Protein AF-V6TJ11-F1 (afdb_monomer)

InterPro domains:
  IPR005127 Giardia variant-specific surface protein [PF03302] (62-101)
  IPR009030 Growth factor receptor cysteine-rich domain superfamily [SSF57184] (1-63)
  IPR052798 Giardia Variant Surface Antigen [PTHR23275] (1-101)

Foldseek 3Di:
DPDWDDDPHAIAQQDDPPQWAAAPSNPDIENANAPQARHAPHHPAGPDGHPQWDHDGRHTDRPVPPPPPPVVVVVVVVVVCCVVVVVVVCVVCCCVVVVVD

Secondary structure (DSSP, 8-state):
--EEEEETTEEEEEE-STTEEE-TTSS-EEE---TTEEEEEETTEEEEEPTT-EEETTEEE--------HHHHHHHHHHHHHHHHHHHHHHHHHHHHHTT-

Solvent-accessible surface area (backbone atoms only — not comparable to full-atom values): 5649 Å² total; per-residue (Å²): 113,74,36,72,44,79,61,98,86,46,71,22,29,79,34,34,58,94,68,33,26,18,23,86,75,11,80,50,68,28,58,36,86,48,66,57,46,60,19,25,75,36,74,64,24,39,69,37,40,34,94,53,30,41,72,56,84,43,40,33,41,67,49,67,57,85,72,66,48,80,68,61,74,58,49,59,58,52,53,51,49,52,52,53,52,48,50,53,50,50,49,50,49,49,54,63,62,58,70,73,111

Mean predicted aligned error: 14.53 Å

Sequence (101 aa):
CTSCTYTSSTLKCTACGEGKKPNKEGTECFDCGISGCTYCSGTGKCEECGSGFSLEGEACISTGGVNLSTGAIAGISVAAVVVVGGLVGFLCWWFICRGKA

Radius of gyration: 27.52 Å; Cα contacts (8 Å, |Δi|>4): 167; chains: 1; bounding box: 71×34×58 Å

Structure (mmCIF, N/CA/C/O backbone):
data_AF-V6TJ11-F1
#
_entry.id   AF-V6TJ11-F1
#
loop_
_atom_site.group_PDB
_atom_site.id
_atom_site.type_symbol
_atom_site.label_atom_id
_atom_site.label_alt_id
_atom_site.label_comp_id
_atom_site.label_asym_id
_atom_site.label_entity_id
_atom_site.label_seq_id
_atom_site.pdbx_PDB_ins_code
_atom_site.Cartn_x
_atom_site.Cartn_y
_atom_site.Cartn_z
_atom_site.occupancy
_atom_site.B_iso_or_equiv
_atom_site.auth_seq_id
_atom_site.auth_comp_id
_atom_site.auth_asym_id
_atom_site.auth_atom_id
_atom_site.pdbx_PDB_model_num
ATOM 1 N N . CYS A 1 1 ? -16.952 -4.356 15.651 1.00 73.56 1 CYS A N 1
ATOM 2 C CA . CYS A 1 1 ? -15.506 -4.145 15.452 1.00 73.56 1 CYS A CA 1
ATOM 3 C C . CYS A 1 1 ? -14.739 -5.023 16.420 1.00 73.56 1 CYS A C 1
ATOM 5 O O . CYS A 1 1 ? -15.260 -5.282 17.497 1.00 73.56 1 CYS A O 1
ATOM 7 N N . THR A 1 2 ? -13.548 -5.478 16.044 1.00 82.00 2 THR A N 1
ATOM 8 C CA . THR A 1 2 ? -12.708 -6.361 16.872 1.00 82.00 2 THR A CA 1
ATOM 9 C C . THR A 1 2 ? -11.658 -5.568 17.646 1.00 82.00 2 THR A C 1
ATOM 11 O O . THR A 1 2 ? -11.377 -5.888 18.795 1.00 82.00 2 THR A O 1
ATOM 14 N N . SER A 1 3 ? -11.135 -4.496 17.044 1.00 81.25 3 SER A N 1
ATOM 15 C CA . SER A 1 3 ? -10.167 -3.598 17.679 1.00 81.25 3 SER A CA 1
ATOM 16 C C . SER A 1 3 ? -10.613 -2.156 17.510 1.00 81.25 3 SER A C 1
ATOM 18 O O . SER A 1 3 ? -11.056 -1.765 16.425 1.00 81.25 3 SER A O 1
ATOM 20 N N . CYS A 1 4 ? -10.474 -1.373 18.578 1.00 83.88 4 CYS A N 1
ATOM 21 C CA . CYS A 1 4 ? -10.864 0.028 18.624 1.00 83.88 4 CYS A CA 1
ATOM 22 C C . CYS A 1 4 ? -9.722 0.878 19.194 1.00 83.88 4 CYS A C 1
ATOM 24 O O . CYS A 1 4 ? -8.979 0.442 20.073 1.00 83.88 4 CYS A O 1
ATOM 26 N N . THR A 1 5 ? -9.605 2.107 18.713 1.00 84.94 5 THR A N 1
ATOM 27 C CA . THR A 1 5 ? -8.617 3.101 19.120 1.00 84.94 5 THR A CA 1
ATOM 28 C C . THR A 1 5 ? -9.338 4.397 19.467 1.00 84.94 5 THR A C 1
ATOM 30 O O . THR A 1 5 ? -10.221 4.838 18.738 1.00 84.94 5 THR A O 1
ATOM 33 N N . TYR A 1 6 ? -8.955 5.033 20.572 1.00 82.44 6 TYR A N 1
ATOM 34 C CA . TYR A 1 6 ? -9.452 6.360 20.926 1.00 82.44 6 TYR A CA 1
ATOM 35 C C . TYR A 1 6 ? -8.613 7.436 20.235 1.00 82.44 6 TYR A C 1
ATOM 37 O O . TYR A 1 6 ? -7.440 7.616 20.562 1.00 82.44 6 TYR A O 1
ATOM 45 N N . THR A 1 7 ? -9.213 8.181 19.307 1.00 75.19 7 THR A N 1
ATOM 46 C CA . THR A 1 7 ? -8.594 9.379 18.727 1.00 75.19 7 THR A CA 1
ATOM 47 C C . THR A 1 7 ? -9.195 10.615 19.375 1.00 75.19 7 THR A C 1
ATOM 49 O O . THR A 1 7 ? -10.227 11.104 18.929 1.00 75.19 7 THR A O 1
ATOM 52 N N . SER A 1 8 ? -8.551 11.093 20.445 1.00 71.44 8 SER A N 1
ATOM 53 C CA . SER A 1 8 ? -8.786 12.359 21.166 1.00 71.44 8 SER A CA 1
ATOM 54 C C . SER A 1 8 ? -10.186 12.604 21.770 1.00 71.44 8 SER A C 1
ATOM 56 O O . SER A 1 8 ? -10.257 13.219 22.827 1.00 71.44 8 SER A O 1
ATOM 58 N N . SER A 1 9 ? -11.286 12.118 21.187 1.00 74.75 9 SER A N 1
ATOM 59 C CA . SER A 1 9 ? -12.659 12.147 21.734 1.00 74.75 9 SER A CA 1
ATOM 60 C C . SER A 1 9 ? -13.626 11.166 21.043 1.00 74.75 9 SER A C 1
ATOM 62 O O . SER A 1 9 ? -14.785 11.077 21.437 1.00 74.75 9 SER A O 1
ATOM 64 N N . THR A 1 10 ? -13.182 10.417 20.028 1.00 75.88 10 THR A N 1
ATOM 65 C CA . THR A 1 10 ? -14.013 9.458 19.283 1.00 75.88 10 THR A CA 1
ATOM 66 C 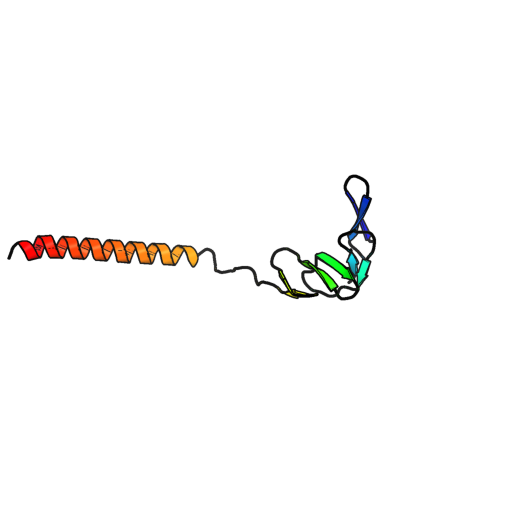C . THR A 1 10 ? -13.380 8.070 19.289 1.00 75.88 10 THR A C 1
ATOM 68 O O . THR A 1 10 ? -12.163 7.918 19.143 1.00 75.88 10 THR A O 1
ATOM 71 N N . LEU A 1 11 ? -14.207 7.046 19.508 1.00 83.12 11 LEU A N 1
ATOM 72 C CA . LEU A 1 11 ? -13.792 5.650 19.444 1.00 83.12 11 LEU A CA 1
ATOM 73 C C . LEU A 1 11 ? -13.860 5.195 17.987 1.00 83.12 11 LEU A C 1
ATOM 75 O O . LEU A 1 11 ? -14.942 5.119 17.412 1.00 83.12 11 LEU A O 1
ATOM 79 N N . LYS A 1 12 ? -12.698 4.912 17.404 1.00 84.50 12 LYS A N 1
ATOM 80 C CA . LYS A 1 12 ? -12.561 4.453 16.025 1.00 84.50 12 LYS A CA 1
ATOM 81 C C . LYS A 1 12 ? -12.241 2.975 15.980 1.00 84.50 12 LYS A C 1
ATOM 83 O O . LYS A 1 12 ? -11.279 2.520 16.588 1.00 84.50 12 LYS A O 1
ATOM 88 N N . CYS A 1 13 ? -13.001 2.223 15.214 1.00 83.38 13 CYS A N 1
ATOM 89 C CA . CYS A 1 13 ? -12.699 0.849 14.886 1.00 83.38 13 CYS A CA 1
ATOM 90 C C . CYS A 1 13 ? -11.521 0.781 13.915 1.00 83.38 13 CYS A C 1
ATOM 92 O O . CYS A 1 13 ? -11.606 1.269 12.793 1.00 83.38 13 CYS A O 1
ATOM 94 N N . THR A 1 14 ? -10.433 0.151 14.342 1.00 80.69 14 THR A N 1
ATOM 95 C CA . THR A 1 14 ? -9.227 -0.077 13.531 1.00 80.69 14 THR A CA 1
ATOM 96 C C . THR A 1 14 ? -9.147 -1.504 12.999 1.00 80.69 14 THR A C 1
ATOM 98 O O . THR A 1 14 ? -8.474 -1.743 12.001 1.00 80.69 14 THR A O 1
ATOM 101 N N . ALA A 1 15 ? -9.877 -2.449 13.601 1.00 80.31 15 ALA A N 1
ATOM 102 C CA . ALA A 1 15 ? -10.031 -3.793 13.054 1.00 80.31 15 ALA A CA 1
ATOM 103 C C . ALA A 1 15 ? -11.492 -4.245 13.061 1.00 80.31 15 ALA A C 1
ATOM 105 O O . ALA A 1 15 ? -12.237 -4.044 14.027 1.00 80.31 15 ALA A O 1
ATOM 106 N N . CYS A 1 16 ? -11.877 -4.921 11.987 1.00 84.25 16 CYS A N 1
ATOM 107 C CA . CYS A 1 16 ? -13.156 -5.596 11.831 1.00 84.25 16 CYS A CA 1
ATOM 108 C C . CYS A 1 16 ? -12.920 -7.113 11.748 1.00 84.25 16 CYS A C 1
ATOM 110 O O . CYS A 1 16 ? -11.778 -7.553 11.620 1.00 84.25 16 CYS A O 1
ATOM 112 N N . GLY A 1 17 ? -13.986 -7.911 11.871 1.00 82.56 17 GLY A N 1
ATOM 113 C CA . GLY A 1 17 ? -13.907 -9.369 11.710 1.00 82.56 17 GLY A CA 1
ATOM 114 C C . GLY A 1 17 ? -13.435 -9.787 10.312 1.00 82.56 17 GLY A C 1
ATOM 115 O O . GLY A 1 17 ? -13.206 -8.939 9.448 1.00 82.56 17 GLY A O 1
ATOM 116 N N . GLU A 1 18 ? -13.288 -11.092 10.089 1.00 78.38 18 GLU A N 1
ATOM 117 C CA . GLU A 1 18 ? -12.750 -11.641 8.838 1.00 78.38 18 GLU A CA 1
ATOM 118 C C . GLU A 1 18 ? -13.426 -11.047 7.590 1.00 78.38 18 GLU A C 1
ATOM 120 O O . GLU A 1 18 ? -14.650 -10.990 7.492 1.00 78.38 18 GLU A O 1
ATOM 125 N N . GLY A 1 19 ? -12.610 -10.548 6.654 1.00 73.88 19 GLY A N 1
ATOM 126 C CA . GLY A 1 19 ? -13.064 -9.961 5.386 1.00 73.88 19 GLY A CA 1
ATOM 127 C C . GLY A 1 19 ? -13.643 -8.539 5.456 1.00 73.88 19 GLY A C 1
ATOM 128 O O . GLY A 1 19 ? -13.847 -7.922 4.412 1.00 73.88 19 GLY A O 1
ATOM 129 N N . LYS A 1 20 ? -13.867 -7.971 6.650 1.00 85.38 20 LYS A N 1
ATOM 130 C CA . LYS A 1 20 ? -14.437 -6.622 6.803 1.00 85.38 20 LYS A CA 1
ATOM 131 C C . LYS A 1 20 ? -13.373 -5.557 7.066 1.00 85.38 20 LYS A C 1
ATOM 133 O O . LYS A 1 20 ? -12.326 -5.824 7.662 1.00 85.38 20 LYS A O 1
ATOM 138 N N . LYS A 1 21 ? -13.664 -4.318 6.665 1.00 86.75 21 LYS A N 1
ATOM 139 C CA . LYS A 1 21 ? -12.814 -3.140 6.894 1.00 86.75 21 LYS A CA 1
ATOM 140 C C . LYS A 1 21 ? -13.623 -1.975 7.467 1.00 86.75 21 LYS A C 1
ATOM 142 O O . LYS A 1 21 ? -14.791 -1.824 7.107 1.00 86.75 21 LYS A O 1
ATOM 147 N N . PRO A 1 22 ? -13.033 -1.168 8.361 1.00 88.19 22 PRO A N 1
ATOM 148 C CA . PRO A 1 22 ? -13.712 -0.007 8.917 1.00 88.19 22 PRO A CA 1
ATOM 149 C C . PRO A 1 22 ? -13.789 1.139 7.901 1.00 88.19 22 PRO A C 1
ATOM 151 O O . PRO A 1 22 ? -12.996 1.195 6.960 1.00 88.19 22 PRO A O 1
ATOM 154 N N . ASN A 1 23 ? -14.713 2.074 8.109 1.00 86.38 23 ASN A N 1
ATOM 155 C CA . ASN A 1 23 ? -14.680 3.374 7.436 1.00 86.38 23 ASN A CA 1
ATOM 156 C C . ASN A 1 23 ? -13.635 4.314 8.054 1.00 86.38 23 ASN A C 1
ATOM 158 O O . ASN A 1 23 ? -13.102 4.052 9.133 1.00 86.38 23 ASN A O 1
ATOM 162 N N . LYS A 1 24 ? -13.335 5.431 7.384 1.00 82.62 24 LYS A N 1
ATOM 163 C CA . LYS A 1 24 ? -12.393 6.450 7.887 1.00 82.62 24 LYS A CA 1
ATOM 164 C C . LYS A 1 24 ? -12.849 7.085 9.201 1.00 82.62 24 LYS A C 1
ATOM 166 O O . LYS A 1 24 ? -12.036 7.513 10.031 1.00 82.62 24 LYS A O 1
ATOM 171 N N . GLU A 1 25 ? -14.158 7.123 9.419 1.00 79.88 25 GLU A N 1
ATOM 172 C CA . GLU A 1 25 ? -14.743 7.525 10.697 1.00 79.88 25 GLU A CA 1
ATOM 173 C C . GLU A 1 25 ? -14.516 6.476 11.796 1.00 79.88 25 GLU A C 1
ATOM 175 O O . GLU A 1 25 ? -14.464 6.829 12.970 1.00 79.88 25 GLU A O 1
ATOM 180 N N . GLY A 1 26 ? -14.281 5.213 11.436 1.00 79.69 26 GLY A N 1
ATOM 181 C CA . GLY A 1 26 ? -14.129 4.092 12.358 1.00 79.69 26 GLY A CA 1
ATOM 182 C C . GLY A 1 26 ? -15.421 3.749 13.101 1.00 79.69 26 GLY A C 1
ATOM 183 O O . GLY A 1 26 ? -15.361 3.131 14.157 1.00 79.69 26 GLY A O 1
ATOM 184 N N . THR A 1 27 ? -16.580 4.168 12.607 1.00 82.12 27 THR A N 1
ATOM 185 C CA . THR A 1 27 ? -17.879 3.941 13.253 1.00 82.12 27 THR A CA 1
ATOM 186 C C . THR A 1 27 ? -18.497 2.613 12.832 1.00 82.12 27 THR A C 1
ATOM 188 O O . THR A 1 27 ? -19.178 1.964 13.625 1.00 82.12 27 THR A O 1
ATOM 191 N N . GLU A 1 28 ? -18.220 2.177 11.603 1.00 83.62 28 GLU A N 1
ATOM 192 C CA . GLU A 1 28 ? -18.888 1.043 10.971 1.00 83.62 28 GLU A CA 1
ATOM 193 C C . GLU A 1 28 ? -17.890 0.167 10.204 1.00 83.62 28 GLU A C 1
ATOM 195 O O . GLU A 1 28 ? -16.848 0.634 9.741 1.00 83.62 28 GLU A O 1
ATOM 200 N N . CYS A 1 29 ? -18.213 -1.123 10.075 1.00 86.31 29 CYS A N 1
ATOM 201 C CA . CYS A 1 29 ? -17.419 -2.104 9.337 1.00 86.31 29 CYS A CA 1
ATOM 202 C C . CYS A 1 29 ? -18.165 -2.542 8.075 1.00 86.31 29 CYS A C 1
ATOM 204 O O . CYS A 1 29 ? -19.224 -3.166 8.169 1.00 86.31 29 CYS A O 1
ATOM 206 N N . PHE A 1 30 ? -17.567 -2.308 6.913 1.00 86.00 30 PHE A N 1
ATOM 207 C CA . PHE A 1 30 ? -18.112 -2.703 5.619 1.00 86.00 30 PHE A CA 1
ATOM 208 C C . PHE A 1 30 ? -17.428 -3.959 5.078 1.00 86.00 30 PHE A C 1
ATOM 210 O O . PHE A 1 30 ? -16.276 -4.257 5.403 1.00 86.00 30 PHE A O 1
ATOM 217 N N . ASP A 1 31 ? -18.158 -4.714 4.255 1.00 86.56 31 ASP A N 1
ATOM 218 C CA . ASP A 1 31 ? -17.592 -5.823 3.487 1.00 86.56 31 ASP A CA 1
ATOM 219 C C . ASP A 1 31 ? -16.846 -5.245 2.286 1.00 86.56 31 ASP A C 1
ATOM 221 O O . ASP A 1 31 ? -17.438 -4.676 1.365 1.00 86.56 31 ASP A O 1
ATOM 225 N N . CYS A 1 32 ? -15.524 -5.294 2.359 1.00 81.62 32 CYS A N 1
ATOM 226 C CA . CYS A 1 32 ? -14.652 -4.574 1.452 1.00 81.62 32 CYS A CA 1
ATOM 227 C C . CYS A 1 32 ? -13.497 -5.499 1.090 1.00 81.62 32 CYS A C 1
ATOM 229 O O . CYS A 1 32 ? -12.413 -5.446 1.669 1.00 81.62 32 CYS A O 1
ATOM 231 N N . GLY A 1 33 ? -13.761 -6.390 0.134 1.00 76.94 33 GLY A N 1
ATOM 232 C CA . GLY A 1 33 ? -12.799 -7.364 -0.386 1.00 76.94 33 GLY A CA 1
ATOM 233 C C . GLY A 1 33 ? -11.726 -6.755 -1.294 1.00 76.94 33 GLY A C 1
ATOM 234 O O . GLY A 1 33 ? -11.260 -7.418 -2.214 1.00 76.94 33 GLY A O 1
ATOM 235 N N . ILE A 1 34 ? -11.366 -5.485 -1.087 1.00 80.25 34 ILE A N 1
ATOM 236 C CA . ILE A 1 34 ? -10.387 -4.775 -1.911 1.00 80.25 34 ILE A CA 1
ATOM 237 C C . ILE A 1 34 ? -9.008 -4.969 -1.290 1.00 80.25 34 ILE A C 1
ATOM 239 O O . ILE A 1 34 ? -8.733 -4.526 -0.171 1.00 80.25 34 ILE A O 1
ATOM 243 N N . SER A 1 35 ? -8.128 -5.635 -2.033 1.00 80.12 35 SER A N 1
ATOM 244 C CA . SER A 1 35 ? -6.755 -5.871 -1.597 1.00 80.12 35 SER A CA 1
ATOM 245 C C . SER A 1 35 ? -5.995 -4.548 -1.490 1.00 80.12 35 SER A C 1
ATOM 247 O O . SER A 1 35 ? -6.058 -3.718 -2.392 1.00 80.12 35 SER A O 1
ATOM 249 N N . GLY A 1 36 ? -5.303 -4.330 -0.373 1.00 81.00 36 GLY A N 1
ATOM 250 C CA . GLY A 1 36 ? -4.584 -3.077 -0.121 1.00 81.00 36 GLY A CA 1
ATOM 251 C C . GLY A 1 36 ? -5.455 -1.914 0.368 1.00 81.00 36 GLY A C 1
ATOM 252 O O . GLY A 1 36 ? -4.935 -0.813 0.516 1.00 81.00 36 GLY A O 1
ATOM 253 N N . CYS A 1 37 ? -6.744 -2.128 0.653 1.00 85.81 37 CYS A N 1
ATOM 254 C CA . CYS A 1 37 ? -7.607 -1.099 1.230 1.00 85.81 37 CYS A CA 1
ATOM 255 C C . CYS A 1 37 ? -7.506 -1.043 2.766 1.00 85.81 37 CYS A C 1
ATOM 257 O O . CYS A 1 37 ? -7.673 -2.058 3.453 1.00 85.81 37 CYS A O 1
ATOM 259 N N . THR A 1 38 ? -7.252 0.153 3.300 1.00 85.69 38 THR A N 1
ATOM 260 C CA . THR A 1 38 ? -7.144 0.422 4.744 1.00 85.69 38 THR A CA 1
ATOM 261 C C . THR A 1 38 ? -8.487 0.859 5.325 1.00 85.69 38 THR A C 1
ATOM 263 O O . THR A 1 38 ? -8.892 0.337 6.365 1.00 85.69 38 THR A O 1
ATOM 266 N N . TYR A 1 39 ? -9.194 1.759 4.630 1.00 85.69 39 TYR A N 1
ATOM 267 C CA . TYR A 1 39 ? -10.507 2.269 5.034 1.00 85.69 39 TYR A CA 1
ATOM 268 C C . TYR A 1 39 ? -11.503 2.197 3.879 1.00 85.69 39 TYR A C 1
ATOM 270 O O . TYR A 1 39 ? -11.167 2.549 2.748 1.00 85.69 39 TYR A O 1
ATOM 278 N N . CYS A 1 40 ? -12.741 1.798 4.167 1.00 87.94 40 CYS A N 1
ATOM 279 C CA . CYS A 1 40 ? -13.792 1.654 3.161 1.00 87.94 40 CYS A CA 1
ATOM 280 C C . CYS A 1 40 ? -14.920 2.659 3.375 1.00 87.94 40 CYS A C 1
ATOM 282 O O . CYS A 1 40 ? -15.443 2.786 4.477 1.00 87.94 40 CYS A O 1
ATOM 284 N N . SER A 1 41 ? -15.317 3.351 2.308 1.00 86.62 41 SER A N 1
ATOM 285 C CA . SER A 1 41 ? -16.436 4.304 2.340 1.00 86.62 41 SER A CA 1
ATOM 286 C C . SER A 1 41 ? -17.796 3.589 2.290 1.00 86.62 41 SER A C 1
ATOM 288 O O . SER A 1 41 ? -18.828 4.154 2.632 1.00 86.62 41 SER A O 1
ATOM 290 N N . GLY A 1 42 ? -17.811 2.322 1.865 1.00 84.38 42 GLY A N 1
ATOM 291 C CA . GLY A 1 42 ? -19.014 1.499 1.794 1.00 84.38 42 GLY A CA 1
ATOM 292 C C . GLY A 1 42 ? -18.724 0.085 1.300 1.00 84.38 42 GLY A C 1
ATOM 293 O O . GLY A 1 42 ? -17.568 -0.310 1.132 1.00 84.38 42 GLY A O 1
ATOM 294 N N . THR A 1 43 ? -19.781 -0.690 1.052 1.00 82.56 43 THR A N 1
ATOM 295 C CA . THR A 1 43 ? -19.673 -2.054 0.511 1.00 82.56 43 THR A CA 1
ATOM 296 C C . THR A 1 43 ? -18.965 -2.034 -0.842 1.00 82.56 43 THR A C 1
ATOM 298 O O . THR A 1 43 ? -19.469 -1.442 -1.794 1.00 82.56 43 THR A O 1
ATOM 301 N N . GLY A 1 44 ? -17.791 -2.664 -0.917 1.00 83.50 44 GLY A N 1
ATOM 302 C CA . GLY A 1 44 ? -16.980 -2.698 -2.137 1.00 83.50 44 GLY A CA 1
ATOM 303 C C . GLY A 1 44 ? -16.398 -1.349 -2.580 1.00 83.50 44 GLY A C 1
ATOM 304 O O . GLY A 1 44 ? -16.003 -1.241 -3.735 1.00 83.50 44 GLY A O 1
ATOM 305 N N . LYS A 1 45 ? -16.342 -0.335 -1.701 1.00 86.50 45 LYS A N 1
ATOM 306 C CA . LYS A 1 45 ? -15.754 0.980 -2.010 1.00 86.50 45 LYS A CA 1
ATOM 307 C C . LYS A 1 45 ? -14.615 1.309 -1.060 1.00 86.50 45 LYS A C 1
ATOM 309 O O . LYS A 1 45 ? -14.848 1.506 0.135 1.00 86.50 45 LYS A O 1
ATOM 314 N N . CYS A 1 46 ? -13.401 1.409 -1.586 1.00 87.25 46 CYS A N 1
ATOM 315 C CA . CYS A 1 46 ? -12.255 1.862 -0.815 1.00 87.25 46 CYS A CA 1
ATOM 316 C C . CYS A 1 46 ? -12.177 3.392 -0.776 1.00 87.25 46 CYS A C 1
ATOM 318 O O . CYS A 1 46 ? -12.345 4.043 -1.802 1.00 87.25 46 CYS A O 1
ATOM 320 N N . GLU A 1 47 ? -11.908 3.953 0.403 1.00 86.38 47 GLU A N 1
ATOM 321 C CA . GLU A 1 47 ? -11.686 5.393 0.613 1.00 86.38 47 GLU A CA 1
ATOM 322 C C . GLU A 1 47 ? -10.217 5.733 0.868 1.00 86.38 47 GLU A C 1
ATOM 324 O O . GLU A 1 47 ? -9.773 6.841 0.581 1.00 86.38 47 GLU A O 1
ATOM 329 N N . GLU A 1 48 ? -9.454 4.779 1.398 1.00 85.38 48 GLU A N 1
ATOM 330 C CA . GLU A 1 48 ? -8.037 4.969 1.673 1.00 85.38 48 GLU A CA 1
ATOM 331 C C . GLU A 1 48 ? -7.275 3.677 1.418 1.00 85.38 48 GLU A C 1
ATOM 333 O O . GLU A 1 48 ? -7.530 2.637 2.038 1.00 85.38 48 GLU A O 1
ATOM 338 N N . CYS A 1 49 ? -6.291 3.768 0.536 1.00 87.25 49 CYS A N 1
ATOM 339 C CA . CYS A 1 49 ? -5.390 2.674 0.243 1.00 87.25 49 CYS A CA 1
ATOM 340 C C . CYS A 1 49 ? -4.189 2.672 1.190 1.00 87.25 49 CYS A C 1
ATOM 342 O O . CYS A 1 49 ? -3.744 3.706 1.680 1.00 87.25 49 CYS A O 1
ATOM 344 N N . GLY A 1 50 ? -3.677 1.481 1.482 1.00 83.06 50 GLY A N 1
ATOM 345 C CA . GLY A 1 50 ? -2.439 1.301 2.226 1.00 83.06 50 GLY A CA 1
ATOM 346 C C . GLY A 1 50 ? -1.216 1.762 1.433 1.00 83.06 50 GLY A C 1
ATOM 347 O O . GLY A 1 50 ? -1.281 2.095 0.249 1.00 83.06 50 GLY A O 1
ATOM 348 N N . SER A 1 51 ? -0.062 1.752 2.090 1.00 80.62 51 SER A N 1
ATOM 349 C CA . SER A 1 51 ? 1.216 2.0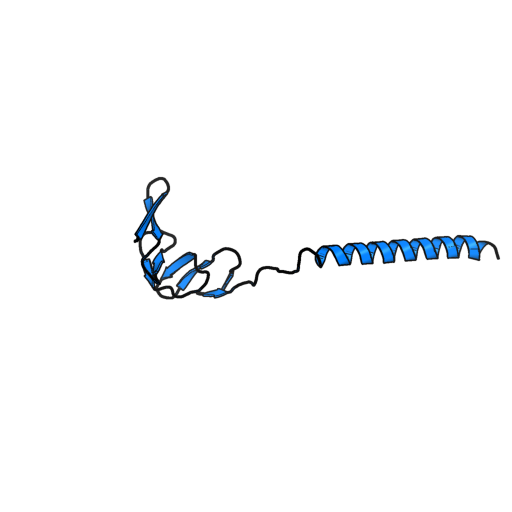77 1.461 1.00 80.62 51 SER A CA 1
ATOM 350 C C . SER A 1 51 ? 1.496 1.182 0.244 1.00 80.62 51 SER A C 1
ATOM 352 O O . SER A 1 51 ? 1.393 -0.041 0.316 1.00 80.62 51 SER A O 1
ATOM 354 N N . GLY A 1 52 ? 1.869 1.798 -0.884 1.00 77.44 52 GLY A N 1
ATOM 355 C CA . GLY A 1 52 ? 2.122 1.090 -2.150 1.00 77.44 52 GLY A CA 1
ATOM 356 C C . GLY A 1 52 ? 0.873 0.821 -2.999 1.00 77.44 52 GLY A C 1
ATOM 357 O O . GLY A 1 52 ? 0.946 0.105 -3.997 1.00 77.44 52 GLY A O 1
ATOM 358 N N . PHE A 1 53 ? -0.266 1.398 -2.621 1.00 83.75 53 PHE A N 1
ATOM 359 C CA . PHE A 1 53 ? -1.498 1.363 -3.393 1.00 83.75 53 PHE A CA 1
ATOM 360 C C . PHE A 1 53 ? -1.987 2.791 -3.638 1.00 83.75 53 PHE A C 1
ATOM 362 O O . PHE A 1 53 ? -1.857 3.660 -2.777 1.00 83.75 53 PHE A O 1
ATOM 369 N N . SER A 1 54 ? -2.530 3.037 -4.824 1.00 84.31 54 SER A N 1
ATOM 370 C CA . SER A 1 54 ? -3.162 4.299 -5.184 1.00 84.31 54 SER A CA 1
ATOM 371 C C . SER A 1 54 ? -4.650 4.069 -5.383 1.00 84.31 54 SER A C 1
ATOM 373 O O . SER A 1 54 ? -5.076 3.010 -5.852 1.00 84.31 54 SER A O 1
ATOM 375 N N . LEU A 1 55 ? -5.440 5.042 -4.945 1.00 85.38 55 LEU A N 1
ATOM 376 C CA . LEU A 1 55 ? -6.886 4.948 -4.971 1.00 85.38 55 LEU A CA 1
ATOM 377 C C . LEU A 1 55 ? -7.375 5.385 -6.346 1.00 85.38 55 LEU A C 1
ATOM 379 O O . LEU A 1 55 ? -7.282 6.561 -6.695 1.00 85.38 55 LEU A O 1
ATOM 383 N N . GLU A 1 56 ? -7.865 4.428 -7.126 1.00 84.12 56 GLU A N 1
ATOM 384 C CA . GLU A 1 56 ? -8.367 4.677 -8.471 1.00 84.12 56 GLU A CA 1
ATOM 385 C C . GLU A 1 56 ? -9.854 4.325 -8.510 1.00 84.12 56 GLU A C 1
ATOM 387 O O . GLU A 1 56 ? -10.265 3.161 -8.530 1.00 84.12 56 GLU A O 1
ATOM 392 N N . GLY A 1 57 ? -10.679 5.370 -8.431 1.00 84.12 57 GLY A N 1
ATOM 393 C CA . GLY A 1 57 ? -12.121 5.235 -8.266 1.00 84.12 57 GLY A CA 1
ATOM 394 C C . GLY A 1 57 ? -12.472 4.639 -6.904 1.00 84.12 57 GLY A C 1
ATOM 395 O O . GLY A 1 57 ? -12.303 5.287 -5.877 1.00 84.12 57 GLY A O 1
ATOM 396 N N . GLU A 1 58 ? -12.983 3.411 -6.908 1.00 83.06 58 GLU A N 1
ATOM 397 C CA . GLU A 1 58 ? -13.450 2.700 -5.710 1.00 83.06 58 GLU A CA 1
ATOM 398 C C . GLU A 1 58 ? -12.520 1.546 -5.316 1.00 83.06 58 GLU A C 1
ATOM 400 O O . GLU A 1 58 ? -12.782 0.877 -4.319 1.00 83.06 58 GLU A O 1
ATOM 405 N N . ALA A 1 59 ? -11.437 1.317 -6.068 1.00 82.69 59 ALA A N 1
ATOM 406 C CA . ALA A 1 59 ? -10.491 0.231 -5.854 1.00 82.69 59 ALA A CA 1
ATOM 407 C C . ALA A 1 59 ? -9.082 0.751 -5.542 1.00 82.69 59 ALA A C 1
ATOM 409 O O . ALA A 1 59 ? -8.645 1.794 -6.026 1.00 82.69 59 ALA A O 1
ATOM 410 N N . CYS A 1 60 ? -8.348 -0.028 -4.750 1.00 85.38 60 CYS A N 1
ATOM 411 C CA . CYS A 1 60 ? -6.923 0.178 -4.560 1.00 85.38 60 CYS A CA 1
ATOM 412 C C . CYS A 1 60 ? -6.170 -0.554 -5.645 1.00 85.38 60 CYS A C 1
ATOM 414 O O . CYS A 1 60 ? -6.109 -1.785 -5.662 1.00 85.38 60 CYS A O 1
ATOM 416 N N . ILE A 1 61 ? -5.565 0.216 -6.532 1.00 83.75 61 ILE A N 1
ATOM 417 C CA . ILE A 1 61 ? -4.642 -0.335 -7.500 1.00 83.75 61 ILE A CA 1
ATOM 418 C C . ILE A 1 61 ? -3.286 -0.343 -6.832 1.00 83.75 61 ILE A C 1
ATOM 420 O O . ILE A 1 61 ? -2.857 0.652 -6.245 1.00 83.75 61 ILE A O 1
ATOM 424 N N . SER A 1 62 ? -2.601 -1.482 -6.886 1.00 80.19 62 SER A N 1
ATOM 425 C CA . SER A 1 62 ? -1.189 -1.473 -6.551 1.00 80.19 62 SER A CA 1
ATOM 426 C C . SER A 1 62 ? -0.523 -0.609 -7.608 1.00 80.19 62 SER A C 1
ATOM 428 O O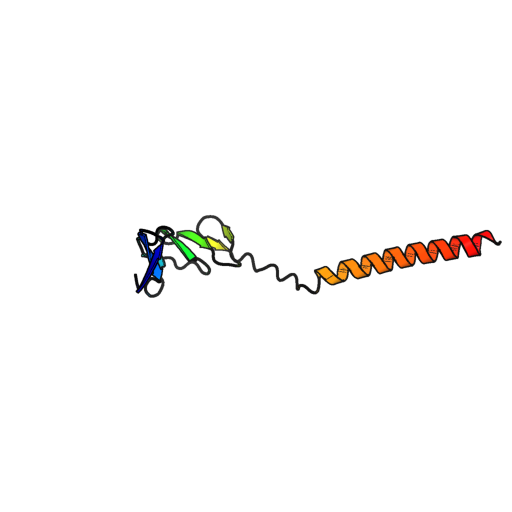 . SER A 1 62 ? -0.298 -1.051 -8.735 1.00 80.19 62 SER A O 1
ATOM 430 N N . THR A 1 63 ? -0.202 0.630 -7.243 1.00 68.31 63 THR A N 1
ATOM 431 C CA . THR A 1 63 ? 0.918 1.330 -7.854 1.00 68.31 63 THR A CA 1
ATOM 432 C C . THR A 1 63 ? 2.103 0.523 -7.401 1.00 68.31 63 THR A C 1
ATOM 434 O O . THR A 1 63 ? 2.695 0.836 -6.368 1.00 68.31 63 THR A O 1
ATOM 437 N N . GLY A 1 64 ? 2.321 -0.603 -8.099 1.00 57.91 64 GLY A N 1
ATOM 438 C CA . GLY A 1 64 ? 3.374 -1.560 -7.836 1.00 57.91 64 GLY A CA 1
ATOM 439 C C . GLY A 1 64 ? 4.563 -0.706 -7.519 1.00 57.91 64 GLY A C 1
ATOM 440 O O . GLY A 1 64 ? 4.926 0.127 -8.358 1.00 57.91 64 GLY A O 1
ATOM 441 N N . GLY A 1 65 ? 4.984 -0.767 -6.244 1.00 54.38 65 GLY A N 1
ATOM 442 C CA . GLY A 1 65 ? 5.882 0.230 -5.682 1.00 54.38 65 GLY A CA 1
ATOM 443 C C . GLY A 1 65 ? 6.964 0.477 -6.704 1.00 54.38 65 GLY A C 1
ATOM 444 O O . GLY A 1 65 ? 7.332 -0.479 -7.388 1.00 54.38 65 GLY A O 1
ATOM 445 N N . VAL A 1 66 ? 7.390 1.724 -6.880 1.00 54.00 66 VAL A N 1
ATOM 446 C CA . VAL A 1 66 ? 8.533 2.066 -7.726 1.00 54.00 66 VAL A CA 1
ATOM 447 C C . VAL A 1 66 ? 9.752 1.261 -7.255 1.00 54.00 66 VAL A C 1
ATOM 449 O O . VAL A 1 66 ? 10.644 1.744 -6.581 1.00 54.00 66 VAL A O 1
ATOM 452 N N . ASN A 1 67 ? 9.776 -0.006 -7.651 1.00 47.81 67 ASN A N 1
ATOM 453 C CA . ASN A 1 67 ? 10.845 -0.971 -7.691 1.00 47.81 67 ASN A CA 1
ATOM 454 C C . ASN A 1 67 ? 11.595 -0.687 -8.995 1.00 47.81 67 ASN A C 1
ATOM 456 O O . ASN A 1 67 ? 12.079 -1.591 -9.671 1.00 47.81 67 ASN A O 1
ATOM 460 N N . LEU A 1 68 ? 11.727 0.597 -9.351 1.00 47.97 68 LEU A N 1
ATOM 461 C CA . LEU A 1 68 ? 12.964 1.040 -9.946 1.00 47.97 68 LEU A CA 1
ATOM 462 C C . LEU A 1 68 ? 13.979 0.763 -8.854 1.00 47.97 68 LEU A C 1
ATOM 464 O O . LEU A 1 68 ? 14.134 1.561 -7.935 1.00 47.97 68 LEU A O 1
ATOM 468 N N . SER A 1 69 ? 14.543 -0.446 -8.901 1.00 45.84 69 SER A N 1
ATOM 469 C CA . SER A 1 69 ? 15.656 -0.875 -8.079 1.00 45.84 69 SER A CA 1
ATOM 470 C C . SER A 1 69 ? 16.507 0.352 -7.815 1.00 45.84 69 SER A C 1
ATOM 472 O O . SER A 1 69 ? 16.952 1.002 -8.764 1.00 45.84 69 SER A O 1
ATOM 474 N N . THR A 1 70 ? 16.680 0.721 -6.550 1.00 48.81 70 THR A N 1
ATOM 475 C CA . THR A 1 70 ? 17.499 1.867 -6.143 1.00 48.81 70 THR A CA 1
ATOM 476 C C . THR A 1 70 ? 18.892 1.837 -6.814 1.00 48.81 70 THR A C 1
ATOM 478 O O . THR A 1 70 ? 19.547 2.868 -6.925 1.00 48.81 70 THR A O 1
ATOM 481 N N . GLY A 1 71 ? 19.321 0.689 -7.367 1.00 47.72 71 GLY A N 1
ATOM 482 C CA . GLY A 1 71 ? 20.499 0.538 -8.227 1.00 47.72 71 GLY A CA 1
ATOM 483 C C . GLY A 1 71 ? 20.407 1.037 -9.688 1.00 47.72 71 GLY A C 1
ATOM 484 O O . GLY A 1 71 ? 21.449 1.320 -10.268 1.00 47.72 71 GLY A O 1
ATOM 485 N N . ALA A 1 72 ? 19.231 1.199 -10.306 1.00 47.84 72 ALA A N 1
ATOM 486 C CA . ALA A 1 72 ? 19.101 1.683 -11.694 1.00 47.84 72 ALA A CA 1
ATOM 487 C C . ALA A 1 72 ? 19.229 3.215 -11.802 1.00 47.84 72 ALA A C 1
ATOM 489 O O . ALA A 1 72 ? 19.812 3.736 -12.753 1.00 47.84 72 ALA A O 1
ATOM 490 N N . ILE A 1 73 ? 18.748 3.936 -10.785 1.00 49.81 73 ILE A N 1
ATOM 491 C CA . ILE A 1 73 ? 18.814 5.404 -10.711 1.00 49.81 73 ILE A CA 1
ATOM 492 C C . ILE A 1 73 ? 20.251 5.881 -10.400 1.00 49.81 73 ILE A C 1
ATOM 494 O O . ILE A 1 73 ? 20.635 6.978 -10.796 1.00 49.81 73 ILE A O 1
ATOM 498 N N . ALA A 1 74 ? 21.096 5.034 -9.797 1.00 50.47 74 ALA A N 1
ATOM 499 C CA . ALA A 1 74 ? 22.520 5.319 -9.587 1.00 50.47 74 ALA A CA 1
ATOM 500 C C . ALA A 1 74 ? 23.403 5.072 -10.834 1.00 50.47 74 ALA A C 1
ATOM 502 O O . ALA A 1 74 ? 24.494 5.631 -10.930 1.00 50.47 74 ALA A O 1
ATOM 503 N N . GLY A 1 75 ? 22.951 4.261 -11.800 1.00 50.66 75 GLY A N 1
ATOM 504 C CA . GLY A 1 75 ? 23.757 3.881 -12.970 1.00 50.66 75 GLY A CA 1
ATOM 505 C C . GLY A 1 75 ? 23.837 4.956 -14.058 1.00 50.66 75 GLY A C 1
ATOM 506 O O . GLY A 1 75 ? 24.882 5.140 -14.683 1.00 50.66 75 GLY A O 1
ATOM 507 N N . ILE A 1 76 ? 22.751 5.709 -14.258 1.00 59.09 76 ILE A N 1
ATOM 508 C CA . ILE A 1 76 ? 22.661 6.729 -15.319 1.00 59.09 76 ILE A CA 1
ATOM 509 C C . ILE A 1 76 ? 23.593 7.914 -15.015 1.00 59.09 76 ILE A C 1
ATOM 511 O O . ILE A 1 76 ? 24.230 8.457 -15.919 1.00 59.09 76 ILE A O 1
ATOM 515 N N . SER A 1 77 ? 23.758 8.257 -13.735 1.00 62.84 77 SER A N 1
ATOM 516 C CA . SER A 1 77 ? 24.651 9.330 -13.283 1.00 62.84 77 SER A CA 1
ATOM 517 C C . SER A 1 77 ? 26.118 9.042 -13.603 1.00 62.84 77 SER A C 1
ATOM 519 O O . SER A 1 77 ? 26.844 9.933 -14.040 1.00 62.84 77 SER A O 1
ATOM 521 N N . VAL A 1 78 ? 26.559 7.791 -13.441 1.00 65.44 78 VAL A N 1
ATOM 522 C CA . VAL A 1 78 ? 27.952 7.402 -13.715 1.00 65.44 78 VAL A CA 1
ATOM 523 C C . VAL A 1 78 ? 28.229 7.408 -15.216 1.00 65.44 78 VAL A C 1
ATOM 525 O O . VAL A 1 78 ? 29.260 7.926 -15.642 1.00 65.44 78 VAL A O 1
ATOM 528 N N . ALA A 1 79 ? 27.292 6.914 -16.031 1.00 70.31 79 ALA A N 1
ATOM 529 C CA . ALA A 1 79 ? 27.423 6.950 -17.486 1.00 70.31 79 ALA A CA 1
ATOM 530 C C . ALA A 1 79 ? 27.545 8.392 -18.009 1.00 70.31 79 ALA A C 1
ATOM 532 O O . ALA A 1 79 ? 28.422 8.672 -18.824 1.00 70.31 79 ALA A O 1
ATOM 533 N N . ALA A 1 80 ? 26.739 9.325 -17.490 1.00 71.81 80 ALA A N 1
ATOM 534 C CA . ALA A 1 80 ? 26.828 10.736 -17.860 1.00 71.81 80 ALA A CA 1
ATOM 535 C C . ALA A 1 80 ? 28.188 11.354 -17.488 1.00 71.81 80 ALA A C 1
ATOM 537 O O . ALA A 1 80 ? 28.792 12.035 -18.315 1.00 71.81 80 ALA A O 1
ATOM 538 N N . VAL A 1 81 ? 28.713 11.080 -16.287 1.00 78.69 81 VAL A N 1
ATOM 539 C CA . VAL A 1 81 ? 30.026 11.596 -15.854 1.00 78.69 81 VAL A CA 1
ATOM 540 C C . VAL A 1 81 ? 31.167 11.026 -16.700 1.00 78.69 81 VAL A C 1
ATOM 542 O O . VAL A 1 81 ? 32.064 11.774 -17.079 1.00 78.69 81 VAL A O 1
ATOM 545 N N . VAL A 1 82 ? 31.129 9.736 -17.051 1.00 81.06 82 VAL A N 1
ATOM 546 C CA . VAL A 1 82 ? 32.139 9.119 -17.930 1.00 81.06 82 VAL A CA 1
ATOM 547 C C . VAL A 1 82 ? 32.072 9.705 -19.341 1.00 81.06 82 VAL A C 1
ATOM 549 O O . VAL A 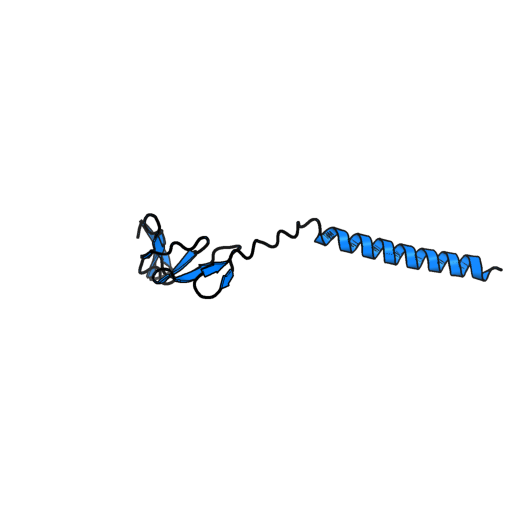1 82 ? 33.114 10.005 -19.922 1.00 81.06 82 VAL A O 1
ATOM 552 N N . VAL A 1 83 ? 30.868 9.928 -19.878 1.00 82.25 83 VAL A N 1
ATOM 553 C CA . VAL A 1 83 ? 30.680 10.549 -21.198 1.00 82.25 83 VAL A CA 1
ATOM 554 C C . VAL A 1 83 ? 31.203 11.985 -21.196 1.00 82.25 83 VAL A C 1
ATOM 556 O O . VAL A 1 83 ? 32.001 12.338 -22.063 1.00 82.25 83 VAL A O 1
ATOM 559 N N . VAL A 1 84 ? 30.831 12.798 -20.202 1.00 82.69 84 VAL A N 1
ATOM 560 C CA . VAL A 1 84 ? 31.292 14.191 -20.090 1.00 82.69 84 VAL A CA 1
ATOM 561 C C . VAL A 1 84 ? 32.804 14.251 -19.846 1.00 82.69 84 VAL A C 1
ATOM 563 O O . VAL A 1 84 ? 33.499 15.003 -20.526 1.00 82.69 84 VAL A O 1
ATOM 566 N N . GLY A 1 85 ? 33.345 13.424 -18.947 1.00 82.44 85 GLY A N 1
ATOM 567 C CA . GLY A 1 85 ? 34.782 13.355 -18.671 1.00 82.44 85 GLY A CA 1
ATOM 568 C C . GLY A 1 85 ? 35.604 12.887 -19.877 1.00 82.44 85 GLY A C 1
ATOM 569 O O . GLY A 1 85 ? 36.649 13.466 -20.171 1.00 82.44 85 GLY A O 1
ATOM 570 N N . GLY A 1 86 ? 35.108 11.895 -20.621 1.00 82.69 86 GLY A N 1
ATOM 571 C CA . GLY A 1 86 ? 35.734 11.396 -21.846 1.00 82.69 86 GLY A CA 1
ATOM 572 C C . GLY A 1 86 ? 35.717 12.418 -22.985 1.00 82.69 86 GLY A C 1
ATOM 573 O O . GLY A 1 86 ? 36.740 12.613 -23.637 1.00 82.69 86 GLY A O 1
ATOM 574 N N . LEU A 1 87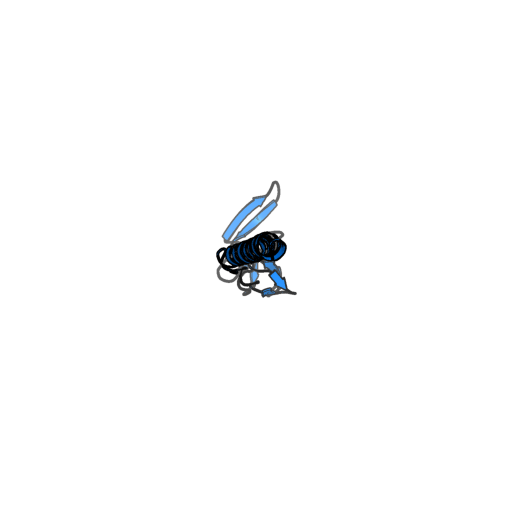 ? 34.597 13.124 -23.188 1.00 82.12 87 LEU A N 1
ATOM 575 C CA . LEU A 1 87 ? 34.482 14.207 -24.175 1.00 82.12 87 LEU A CA 1
ATOM 576 C C . LEU A 1 87 ? 35.429 15.365 -23.856 1.00 82.12 87 LE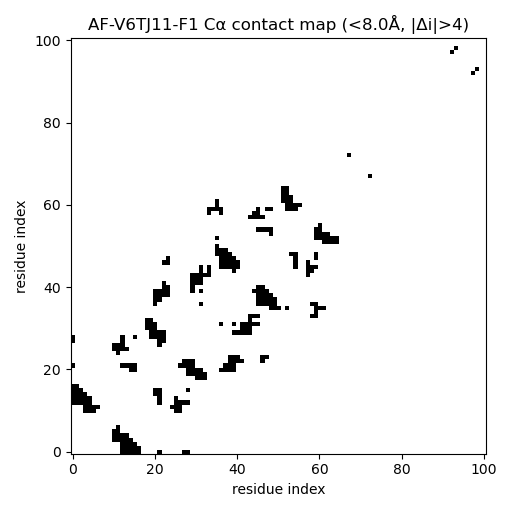U A C 1
ATOM 578 O O . LEU A 1 87 ? 36.153 15.820 -24.739 1.00 82.12 87 LEU A O 1
ATOM 582 N N . VAL A 1 88 ? 35.466 15.816 -22.599 1.00 84.62 88 VAL A N 1
ATOM 583 C CA . VAL A 1 88 ? 36.349 16.912 -22.174 1.00 84.62 88 VAL A CA 1
ATOM 584 C C . VAL A 1 88 ? 37.821 16.498 -22.270 1.00 84.62 88 VAL A C 1
ATOM 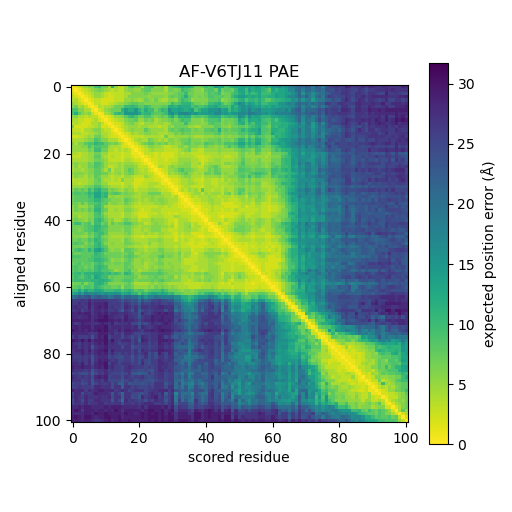586 O O . VAL A 1 88 ? 38.637 17.275 -22.764 1.00 84.62 88 VAL A O 1
ATOM 589 N N . GLY A 1 89 ? 38.168 15.267 -21.881 1.00 82.06 89 GLY A N 1
ATOM 590 C CA . GLY A 1 89 ? 39.525 14.731 -22.017 1.00 82.06 89 GLY A CA 1
ATOM 591 C C . GLY A 1 89 ? 39.968 14.586 -23.476 1.00 82.06 89 GLY A C 1
ATOM 592 O O . GLY A 1 89 ? 41.073 15.002 -23.826 1.00 82.06 89 GLY A O 1
ATOM 593 N N . PHE A 1 90 ? 39.093 14.069 -24.343 1.00 76.56 90 PHE A N 1
ATOM 594 C CA . PHE A 1 90 ? 39.354 13.955 -25.777 1.00 76.56 90 PHE A CA 1
ATOM 595 C C . PHE A 1 90 ? 39.499 15.328 -26.436 1.00 76.56 90 PHE A C 1
ATOM 597 O O . PHE A 1 90 ? 40.415 15.517 -27.227 1.00 76.56 90 PHE A O 1
ATOM 604 N N . LEU A 1 91 ? 38.665 16.310 -26.075 1.00 75.88 91 LEU A N 1
ATOM 605 C CA . LEU A 1 91 ? 38.793 17.688 -26.557 1.00 75.88 91 LEU A CA 1
ATOM 606 C C . LEU A 1 91 ? 40.099 18.334 -26.089 1.00 75.88 91 LEU A C 1
ATOM 608 O O . LEU A 1 91 ? 40.756 18.996 -26.886 1.00 75.88 91 LEU A O 1
ATOM 612 N N . CYS A 1 92 ? 40.504 18.114 -24.837 1.00 78.31 92 CYS A N 1
ATOM 613 C CA . CYS A 1 92 ? 41.737 18.679 -24.294 1.00 78.31 92 CYS A CA 1
ATOM 614 C C . CYS A 1 92 ? 42.982 18.058 -24.953 1.00 78.31 92 CYS A C 1
ATOM 616 O O . CYS A 1 92 ? 43.867 18.789 -25.393 1.00 78.31 92 CYS A O 1
ATOM 618 N N . TRP A 1 93 ? 43.019 16.728 -25.131 1.00 73.81 93 TRP A N 1
ATOM 619 C CA . TRP A 1 93 ? 44.066 16.061 -25.918 1.00 73.81 93 TRP A CA 1
ATOM 620 C C . TRP A 1 93 ? 44.049 16.562 -27.361 1.00 73.81 93 TRP A C 1
ATOM 622 O O . TRP A 1 93 ? 45.079 16.980 -27.886 1.00 73.81 93 TRP A O 1
ATOM 632 N N . TRP A 1 94 ? 42.891 16.542 -28.019 1.00 71.19 94 TRP A N 1
ATOM 633 C CA . TRP A 1 94 ? 42.773 16.915 -29.422 1.00 71.19 94 TRP A CA 1
ATOM 634 C C . TRP A 1 94 ? 43.233 18.353 -29.658 1.00 71.19 94 TRP A C 1
ATOM 636 O O . TRP A 1 94 ? 44.024 18.574 -30.562 1.00 71.19 94 TRP A O 1
ATOM 646 N N . PHE A 1 95 ? 42.836 19.327 -28.834 1.00 65.31 9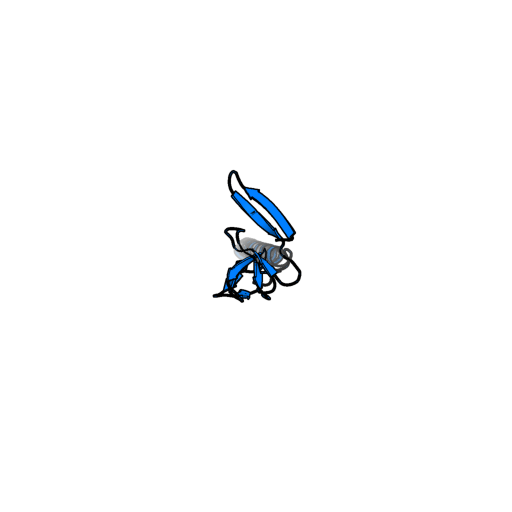5 PHE A N 1
ATOM 647 C CA . PHE A 1 95 ? 43.273 20.716 -29.009 1.00 65.31 95 PHE A CA 1
ATOM 648 C C . PHE A 1 95 ? 44.762 20.916 -28.698 1.00 65.31 95 PHE A C 1
ATOM 650 O O . PHE A 1 95 ? 45.453 21.608 -29.445 1.00 65.31 95 PHE A O 1
ATOM 657 N N . ILE A 1 96 ? 45.278 20.288 -27.636 1.00 70.88 96 ILE A N 1
ATOM 658 C CA . ILE A 1 96 ? 46.676 20.465 -27.214 1.00 70.88 96 ILE A CA 1
ATOM 659 C C . ILE A 1 96 ? 47.644 19.733 -28.156 1.00 70.88 96 ILE A C 1
ATOM 661 O O . ILE A 1 96 ? 48.695 20.274 -28.496 1.00 70.88 96 ILE A O 1
ATOM 665 N N . CYS A 1 97 ? 47.296 18.534 -28.629 1.00 62.09 97 CYS A N 1
ATOM 666 C CA . CYS A 1 97 ? 48.147 17.762 -29.536 1.00 62.09 97 CYS A CA 1
ATOM 667 C C . CYS A 1 97 ? 47.949 18.126 -31.014 1.00 62.09 97 CYS A C 1
ATOM 669 O O . CYS A 1 97 ? 48.902 18.023 -31.781 1.00 62.09 97 CYS A O 1
ATOM 671 N N . ARG A 1 98 ? 46.756 18.573 -31.436 1.00 61.12 98 ARG A N 1
ATOM 672 C CA . ARG A 1 98 ? 46.508 19.013 -32.825 1.00 61.12 98 ARG A CA 1
ATOM 673 C C . ARG A 1 98 ? 46.848 20.487 -33.058 1.00 61.12 98 ARG A C 1
ATOM 675 O O . ARG A 1 98 ? 47.059 20.867 -34.199 1.00 61.12 9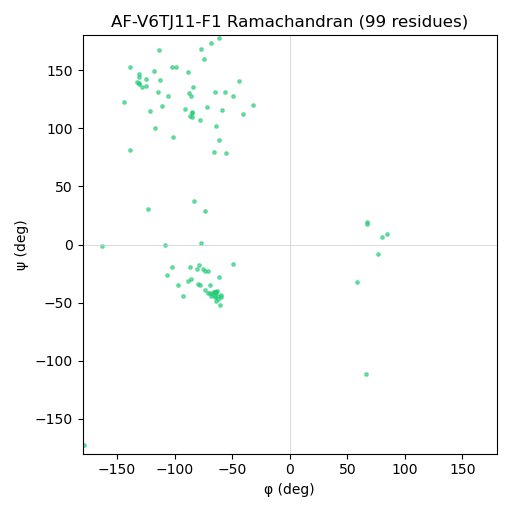8 ARG A O 1
ATOM 682 N N . GLY A 1 99 ? 46.945 21.306 -32.010 1.00 57.50 99 GLY A N 1
ATOM 683 C CA . GLY A 1 99 ? 47.423 22.693 -32.102 1.00 57.50 99 GLY A CA 1
ATOM 684 C C . GLY A 1 99 ? 48.945 22.832 -32.239 1.00 57.50 99 GLY A C 1
ATOM 685 O O . GLY A 1 99 ? 49.455 23.950 -32.256 1.00 57.50 99 GLY A O 1
ATOM 686 N N . LYS A 1 100 ? 49.682 21.716 -32.297 1.00 55.25 100 LYS A N 1
ATOM 687 C CA . LYS A 1 100 ? 51.145 21.680 -32.435 1.00 55.25 100 LYS A CA 1
ATOM 688 C C . LYS A 1 100 ? 51.600 20.881 -33.668 1.00 55.25 100 LYS A C 1
ATOM 690 O O . LYS A 1 100 ? 52.670 20.275 -33.635 1.00 55.25 100 LYS A O 1
ATOM 695 N N . ALA A 1 101 ? 50.782 20.890 -34.720 1.00 52.12 101 ALA A N 1
ATOM 696 C CA . ALA A 1 101 ? 51.159 20.570 -36.095 1.00 52.12 101 ALA A CA 1
ATOM 697 C C . ALA A 1 101 ? 50.889 21.797 -36.971 1.00 52.12 101 ALA A C 1
ATOM 699 O O . ALA A 1 101 ? 49.820 22.418 -36.770 1.00 52.12 101 ALA A O 1
#

Organism: Giardia intestinalis (NCBI:txid5741)

pLDDT: mean 75.86, std 12.04, range [45.84, 88.19]

Nearest PDB structures (foldseek):
  4bsp-assembly1_A  TM=7.830E-01  e=3.769E-03  Homo sapiens
  4bso-assembly1_A  TM=7.358E-01  e=2.903E-02  Homo sapiens
  4li2-assembly1_B  TM=6.595E-01  e=7.032E-02  Homo sapiens
  4qxf-assembly2_E  TM=6.776E-01  e=6.138E-02  Homo sapiens
  4c99-assembly1_B  TM=6.178E-01  e=4.417E-01  Mus musculus